Protein AF-L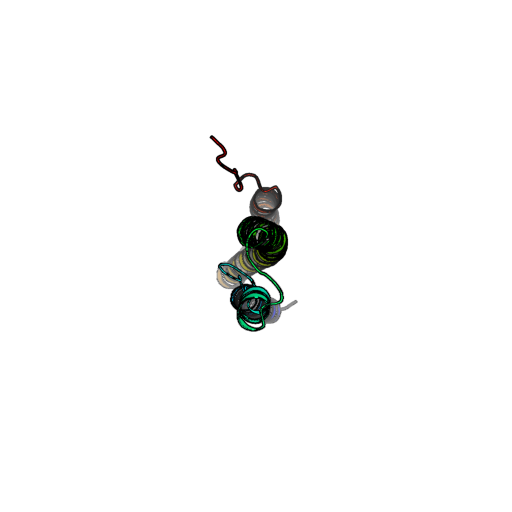9Z7Q7-F1 (afdb_monomer_lite)

Organism: Natrinema pellirubrum (strain DSM 15624 / CIP 106293 / JCM 10476 / NCIMB 786 / 157) (NCBI:txid797303)

Foldseek 3Di:
DDLVVVLVVLVVLLVVLVVLLVVLVVPDDQDPAADPVLVVCVVVVVDDPPCNVVVRVVRRVVSVVVRVVSCVVSVVSNLVSVLSNLVSVLSSVLSVCCVPPVDDVVVNVVVVVVSVVVSVVVNVVSVVCPPPDPPDD

pLDDT: mean 76.14, std 9.81, range [37.25, 89.5]

Radius of gyration: 24.35 Å; chains: 1; bounding box: 53×20×71 Å

Structure (mmCIF, N/CA/C/O backbone):
data_AF-L9Z7Q7-F1
#
_entry.id   AF-L9Z7Q7-F1
#
loop_
_atom_site.group_PDB
_atom_site.id
_atom_site.type_symbol
_atom_site.label_atom_id
_atom_site.label_alt_id
_atom_site.label_comp_id
_atom_site.label_asym_id
_atom_site.label_entity_id
_atom_site.label_seq_id
_atom_site.pdbx_PDB_ins_code
_atom_site.Cartn_x
_atom_site.Cartn_y
_atom_site.Cartn_z
_atom_site.occupancy
_atom_site.B_iso_or_equiv
_atom_site.auth_seq_id
_atom_site.auth_comp_id
_atom_site.auth_asym_id
_atom_site.auth_atom_id
_atom_site.pdbx_PDB_model_num
ATOM 1 N N . MET A 1 1 ? 8.346 -7.426 -28.254 1.00 53.69 1 MET A N 1
ATOM 2 C CA . MET A 1 1 ? 6.981 -7.121 -27.772 1.00 53.69 1 MET A CA 1
ATOM 3 C C . MET A 1 1 ? 6.640 -5.731 -28.285 1.00 53.69 1 MET A C 1
ATOM 5 O O . MET A 1 1 ? 7.473 -4.853 -28.103 1.00 53.69 1 MET A O 1
ATOM 9 N N . SER A 1 2 ? 5.541 -5.542 -29.023 1.00 67.38 2 SER A N 1
ATOM 10 C CA . SER A 1 2 ? 5.193 -4.224 -29.577 1.00 67.38 2 SER A CA 1
ATOM 11 C C . SER A 1 2 ? 4.845 -3.251 -28.447 1.00 67.38 2 SER A C 1
ATOM 13 O O . SER A 1 2 ? 4.242 -3.646 -27.448 1.00 67.38 2 SER A O 1
ATOM 15 N N . ALA A 1 3 ? 5.241 -1.985 -28.587 1.00 67.19 3 ALA A N 1
ATOM 16 C CA . ALA A 1 3 ? 5.056 -0.964 -27.554 1.00 67.19 3 ALA A CA 1
ATOM 17 C C . ALA A 1 3 ? 3.574 -0.735 -27.189 1.00 67.19 3 ALA A C 1
ATOM 19 O O . ALA A 1 3 ? 3.252 -0.397 -26.054 1.00 67.19 3 ALA A O 1
ATOM 20 N N . GLU A 1 4 ? 2.666 -1.028 -28.120 1.00 72.44 4 GLU A N 1
ATOM 21 C CA . GLU A 1 4 ? 1.214 -1.029 -27.914 1.00 72.44 4 GLU A CA 1
ATOM 22 C C . GLU A 1 4 ? 0.769 -2.030 -26.837 1.00 72.44 4 GLU A C 1
ATOM 24 O O . GLU A 1 4 ? -0.037 -1.693 -25.972 1.00 72.44 4 GLU A O 1
ATOM 29 N N . ILE A 1 5 ? 1.331 -3.245 -26.834 1.00 71.38 5 ILE A N 1
ATOM 30 C CA . ILE A 1 5 ? 1.004 -4.273 -25.834 1.00 71.38 5 ILE A CA 1
ATOM 31 C C . ILE A 1 5 ? 1.495 -3.830 -24.451 1.00 71.38 5 ILE A C 1
ATOM 33 O O . ILE A 1 5 ? 0.773 -3.974 -23.467 1.00 71.38 5 ILE A O 1
ATOM 37 N N . ALA A 1 6 ? 2.696 -3.246 -24.376 1.00 68.94 6 ALA A N 1
ATOM 38 C CA . ALA A 1 6 ? 3.243 -2.714 -23.128 1.00 68.94 6 ALA A CA 1
ATOM 39 C C . ALA A 1 6 ? 2.376 -1.574 -22.567 1.00 68.94 6 ALA A C 1
ATOM 41 O O . ALA A 1 6 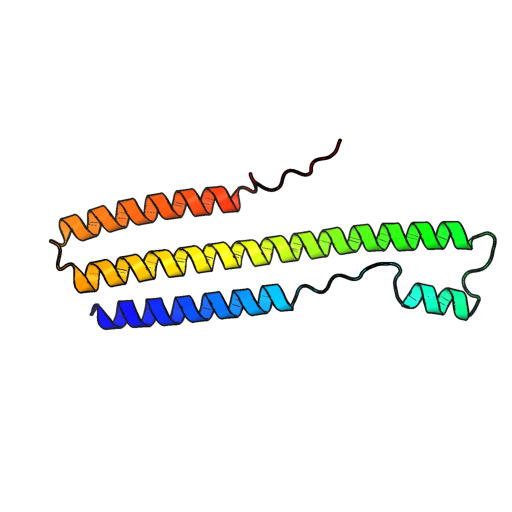? 2.081 -1.554 -21.372 1.00 68.94 6 ALA A O 1
ATOM 42 N N . PHE A 1 7 ? 1.904 -0.677 -23.436 1.00 70.88 7 PHE A N 1
ATOM 43 C CA . PHE A 1 7 ? 1.024 0.421 -23.052 1.00 70.88 7 PHE A CA 1
ATOM 44 C C . PHE A 1 7 ? -0.321 -0.079 -22.504 1.00 70.88 7 PHE A C 1
ATOM 46 O O . PHE A 1 7 ? -0.737 0.335 -21.423 1.00 70.88 7 PHE A O 1
ATOM 53 N N . VAL A 1 8 ? -0.978 -1.020 -23.193 1.00 74.19 8 VAL A N 1
ATOM 54 C CA . VAL A 1 8 ? -2.260 -1.599 -22.745 1.00 74.19 8 VAL A CA 1
ATOM 55 C C . VAL A 1 8 ? -2.112 -2.328 -21.406 1.00 74.19 8 VAL A C 1
ATOM 57 O O . VAL A 1 8 ? -2.944 -2.153 -20.512 1.00 74.19 8 VAL A O 1
ATOM 60 N N . ILE A 1 9 ? -1.040 -3.105 -21.223 1.00 71.12 9 ILE A N 1
ATOM 61 C CA . ILE A 1 9 ? -0.752 -3.770 -19.943 1.00 71.12 9 ILE A CA 1
ATOM 62 C C . ILE A 1 9 ? -0.531 -2.730 -18.833 1.00 71.12 9 ILE A C 1
ATOM 64 O O . ILE A 1 9 ? -1.083 -2.872 -17.743 1.00 71.12 9 ILE A O 1
ATOM 68 N N . GLY A 1 10 ? 0.209 -1.652 -19.109 1.00 70.12 10 GLY A N 1
ATOM 69 C CA . GLY A 1 10 ? 0.435 -0.575 -18.143 1.00 70.12 10 GLY A CA 1
ATOM 70 C C . GLY A 1 10 ? -0.863 0.111 -17.705 1.00 70.12 10 GLY A C 1
ATOM 71 O O . GLY A 1 10 ? -1.102 0.279 -16.510 1.00 70.12 10 GLY A O 1
ATOM 72 N N . VAL A 1 11 ? -1.732 0.461 -18.658 1.00 75.56 11 VAL A N 1
ATOM 73 C CA . VAL A 1 11 ? -3.015 1.126 -18.370 1.00 75.56 11 VAL A CA 1
ATOM 74 C C . VAL A 1 11 ? -3.951 0.208 -17.582 1.00 75.56 11 VAL A C 1
ATOM 76 O O . VAL A 1 11 ? -4.534 0.627 -16.583 1.00 75.56 11 VAL A O 1
ATOM 79 N N . THR A 1 12 ? -4.087 -1.054 -17.991 1.00 71.69 12 THR A N 1
ATOM 80 C CA . THR A 1 12 ? -4.951 -2.021 -17.291 1.00 71.69 12 THR A CA 1
ATOM 81 C C . THR A 1 12 ? -4.454 -2.316 -15.874 1.00 71.69 12 THR A C 1
ATOM 83 O O . THR A 1 12 ? -5.259 -2.344 -14.943 1.00 71.69 12 THR A O 1
ATOM 86 N N . SER A 1 13 ? -3.137 -2.442 -15.677 1.00 68.88 13 SER A N 1
ATOM 87 C CA . SER A 1 13 ? -2.534 -2.603 -14.350 1.00 68.88 13 SER A CA 1
ATOM 88 C C . SER A 1 13 ? -2.763 -1.381 -13.458 1.00 68.88 13 SER A C 1
ATOM 90 O O . SER A 1 13 ? -3.029 -1.540 -12.266 1.00 68.88 13 SER A O 1
ATOM 92 N N . LEU A 1 14 ? -2.695 -0.166 -14.016 1.00 73.12 14 LEU A N 1
ATOM 93 C CA . LEU A 1 14 ? -2.990 1.065 -13.280 1.00 73.12 14 LEU A CA 1
ATOM 94 C C . LEU A 1 14 ? -4.443 1.078 -12.789 1.00 73.12 14 LEU A C 1
ATOM 96 O O . LEU A 1 14 ? -4.690 1.302 -11.605 1.00 73.12 14 LEU A O 1
ATOM 100 N N . LEU A 1 15 ? -5.396 0.798 -13.682 1.00 71.12 15 LEU A N 1
ATOM 101 C CA . LEU A 1 15 ? -6.820 0.749 -13.340 1.00 71.12 15 LEU A CA 1
ATOM 102 C C . LEU A 1 15 ? -7.101 -0.296 -12.255 1.00 71.12 15 LEU A C 1
ATOM 104 O O . LEU A 1 15 ? -7.825 -0.018 -11.301 1.00 71.12 15 LEU A O 1
ATOM 108 N N . PHE A 1 16 ? -6.473 -1.468 -12.355 1.00 71.06 16 PHE A N 1
ATOM 109 C CA . PHE A 1 16 ? -6.595 -2.518 -11.349 1.00 71.06 16 PHE A CA 1
ATOM 110 C C . PHE A 1 16 ? -6.065 -2.078 -9.973 1.00 71.06 16 PHE A C 1
ATOM 112 O O . PHE A 1 16 ? -6.735 -2.296 -8.962 1.00 71.06 16 PHE A O 1
ATOM 119 N N . CYS A 1 17 ? -4.914 -1.396 -9.922 1.00 72.69 17 CYS A N 1
ATOM 120 C CA . CYS A 1 17 ? -4.365 -0.858 -8.671 1.00 72.69 17 CYS A CA 1
ATOM 121 C C . CYS A 1 17 ? -5.296 0.185 -8.035 1.00 72.69 17 CYS A C 1
ATOM 123 O O . CYS A 1 17 ? -5.497 0.170 -6.821 1.00 72.69 17 CYS A O 1
ATOM 125 N N . ILE A 1 18 ? -5.910 1.054 -8.845 1.00 71.56 18 ILE A N 1
ATOM 126 C CA . ILE A 1 18 ? -6.894 2.038 -8.367 1.00 71.56 18 ILE A CA 1
ATOM 127 C C . ILE A 1 18 ? -8.116 1.328 -7.769 1.00 71.56 18 ILE A C 1
ATOM 129 O O . ILE A 1 18 ? -8.543 1.677 -6.669 1.00 71.56 18 ILE A O 1
ATOM 133 N N . CYS A 1 19 ? -8.652 0.303 -8.440 1.00 70.44 19 CYS A N 1
ATOM 134 C CA . CYS A 1 19 ? -9.776 -0.483 -7.927 1.00 70.44 19 CYS A CA 1
ATOM 135 C C . CYS A 1 19 ? -9.460 -1.141 -6.577 1.00 70.44 19 CYS A C 1
ATOM 137 O O . CYS A 1 19 ? -10.266 -1.045 -5.652 1.00 70.44 19 CYS A O 1
ATOM 139 N N . LEU A 1 20 ? -8.282 -1.757 -6.431 1.00 69.00 20 LEU A N 1
ATOM 140 C CA . LEU A 1 20 ? -7.849 -2.317 -5.147 1.00 69.00 20 LEU A CA 1
ATOM 141 C C . LEU A 1 20 ? -7.724 -1.238 -4.062 1.00 69.00 20 LEU A C 1
ATOM 143 O O . LEU A 1 20 ? -8.055 -1.494 -2.902 1.00 69.00 20 LEU A O 1
ATOM 147 N N . GLY A 1 21 ? -7.299 -0.025 -4.431 1.00 66.50 21 GLY A N 1
ATOM 148 C CA . GLY A 1 21 ? -7.176 1.100 -3.501 1.00 66.50 21 GLY A CA 1
ATOM 149 C C . GLY A 1 21 ? -8.521 1.550 -2.970 1.00 66.50 21 GLY A C 1
ATOM 150 O O . GLY A 1 21 ? -8.681 1.722 -1.764 1.00 66.50 21 GLY A O 1
ATOM 151 N N . ILE A 1 22 ? -9.507 1.646 -3.860 1.00 67.56 22 ILE A N 1
ATOM 152 C CA . ILE A 1 22 ? -10.888 1.984 -3.514 1.00 67.56 22 ILE A CA 1
ATOM 153 C C . ILE A 1 22 ? -11.497 0.913 -2.603 1.00 67.56 22 ILE A C 1
ATOM 155 O O . ILE A 1 22 ? -12.082 1.259 -1.581 1.00 67.56 22 ILE A O 1
ATOM 159 N N . ILE A 1 23 ? -11.326 -0.375 -2.922 1.00 68.88 23 ILE A N 1
ATO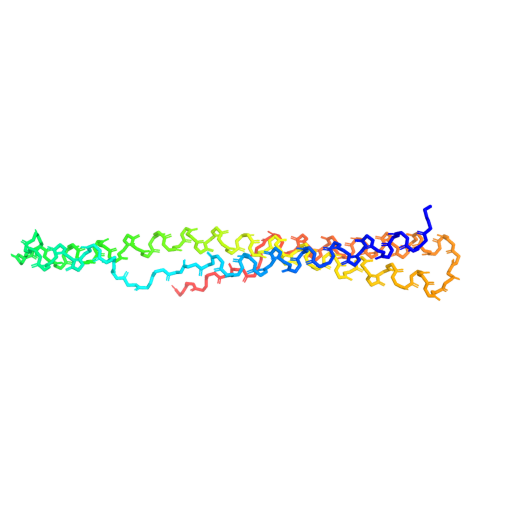M 160 C CA . ILE A 1 23 ? -11.842 -1.477 -2.090 1.00 68.88 23 ILE A CA 1
ATOM 161 C C . ILE A 1 23 ? -11.213 -1.438 -0.694 1.00 68.88 23 ILE A C 1
ATOM 163 O O . ILE A 1 23 ? -11.914 -1.563 0.306 1.00 68.88 23 ILE A O 1
ATOM 167 N N . THR A 1 24 ? -9.899 -1.225 -0.617 1.00 65.25 24 THR A N 1
ATOM 168 C CA . THR A 1 24 ? -9.180 -1.164 0.661 1.00 65.25 24 THR A CA 1
ATOM 169 C C . THR A 1 24 ? -9.621 0.035 1.499 1.00 65.25 24 THR A C 1
ATOM 171 O O . THR A 1 24 ? -9.774 -0.092 2.710 1.00 65.25 24 THR A O 1
ATOM 174 N N . TYR A 1 25 ? -9.864 1.180 0.859 1.00 63.75 25 TYR A N 1
ATOM 175 C CA . TYR A 1 25 ? -10.375 2.375 1.523 1.00 63.75 25 TYR A CA 1
ATOM 176 C C . TYR A 1 25 ? -11.811 2.180 2.035 1.00 63.75 25 TYR A C 1
ATOM 178 O O . TYR A 1 25 ? -12.092 2.468 3.195 1.00 63.75 25 TYR A O 1
ATOM 186 N N . LEU A 1 26 ? -12.707 1.642 1.199 1.00 61.88 26 LEU A N 1
ATOM 187 C CA . LEU A 1 26 ? -14.115 1.425 1.551 1.00 61.88 26 LEU A CA 1
ATOM 188 C C . LEU A 1 26 ? -14.322 0.304 2.578 1.00 61.88 26 LEU A C 1
ATOM 190 O O . LEU A 1 26 ? -15.312 0.324 3.294 1.00 61.88 26 LEU A O 1
ATOM 194 N N . SER A 1 27 ? -13.397 -0.654 2.677 1.00 62.47 27 SER A N 1
ATOM 195 C CA . SER A 1 27 ? -13.451 -1.738 3.668 1.00 62.47 27 SER A CA 1
ATOM 196 C C . SER A 1 27 ? -13.034 -1.302 5.082 1.00 62.47 27 SER A C 1
ATOM 198 O O . SER A 1 27 ? -13.032 -2.134 5.993 1.00 62.47 27 SER A O 1
ATOM 200 N N . SER A 1 28 ? -12.628 -0.045 5.284 1.00 57.44 28 SER A N 1
ATOM 201 C CA . SER A 1 28 ? -12.211 0.447 6.595 1.00 57.44 28 SER A CA 1
ATOM 202 C C . SER A 1 28 ? -13.412 0.885 7.432 1.00 57.44 28 SER A C 1
ATOM 204 O O . SER A 1 28 ? -13.711 2.072 7.525 1.00 57.44 28 SER A O 1
ATOM 206 N N . GLU A 1 29 ? -14.076 -0.071 8.076 1.00 62.66 29 GLU A N 1
ATOM 207 C CA . GLU A 1 29 ? -15.056 0.215 9.126 1.00 62.66 29 GLU A CA 1
ATOM 208 C C . GLU A 1 29 ? -14.332 0.369 10.472 1.00 62.66 29 GLU A C 1
ATOM 210 O O . GLU A 1 29 ? -13.551 -0.495 10.875 1.00 62.66 29 GLU A O 1
ATOM 215 N N . ILE A 1 30 ? -14.541 1.507 11.139 1.00 61.69 30 ILE A N 1
ATOM 216 C CA . ILE A 1 30 ? -14.049 1.781 12.494 1.00 61.69 30 ILE A CA 1
ATOM 217 C C . ILE A 1 30 ? -15.279 1.901 13.384 1.00 61.69 30 ILE A C 1
ATOM 219 O O . ILE A 1 30 ? -16.151 2.733 13.123 1.00 61.69 30 ILE A O 1
ATOM 223 N N . GLU A 1 31 ? -15.346 1.094 14.438 1.00 63.19 31 GLU A N 1
ATOM 224 C CA . GLU A 1 31 ? -16.397 1.221 15.440 1.00 63.19 31 GLU A CA 1
ATOM 225 C C . GLU A 1 31 ? -15.992 2.269 16.475 1.00 63.19 31 GLU A C 1
ATOM 227 O O . GLU A 1 31 ? -15.004 2.125 17.193 1.00 63.19 31 GLU A O 1
ATOM 232 N N . TYR A 1 32 ? -16.752 3.360 16.550 1.00 63.91 32 TYR A N 1
ATOM 233 C CA . TYR A 1 32 ? -16.509 4.421 17.520 1.00 63.91 32 TYR A CA 1
ATOM 234 C C . TYR A 1 32 ? -17.389 4.223 18.756 1.00 63.91 32 TYR A C 1
ATOM 236 O O . TYR A 1 32 ? -18.609 4.350 18.677 1.00 63.91 32 TYR A O 1
ATOM 244 N N . GLY A 1 33 ? -16.759 3.994 19.910 1.00 73.62 33 GLY A N 1
ATOM 245 C CA . GLY A 1 33 ? -17.431 3.968 21.211 1.00 73.62 33 GLY A CA 1
ATOM 246 C C . GLY A 1 33 ? -17.631 2.567 21.786 1.00 73.62 33 GLY A C 1
ATOM 247 O O . GLY A 1 33 ? -16.835 1.664 21.547 1.00 73.62 33 GLY A O 1
ATOM 248 N N . LEU A 1 34 ? -18.661 2.425 22.622 1.00 76.81 34 LEU A N 1
ATOM 249 C CA . LEU A 1 34 ? -19.026 1.153 23.241 1.00 76.81 34 LEU A CA 1
ATOM 250 C C . LEU A 1 34 ? -19.769 0.279 22.231 1.00 76.81 34 LEU A C 1
ATOM 252 O O . LEU A 1 34 ? -20.589 0.781 21.460 1.00 76.81 34 LEU A O 1
ATOM 256 N N . ALA A 1 35 ? -19.498 -1.024 22.280 1.00 76.81 35 ALA A N 1
ATOM 257 C CA . ALA A 1 35 ? -20.174 -2.009 21.450 1.00 76.81 35 ALA A CA 1
ATOM 258 C C . ALA A 1 35 ? -21.694 -1.911 21.611 1.00 76.81 35 ALA A C 1
ATOM 260 O O . ALA A 1 35 ? -22.205 -1.629 22.701 1.00 76.81 35 ALA A O 1
ATOM 261 N N . LYS A 1 36 ? -22.432 -2.178 20.535 1.00 79.31 36 LYS A N 1
ATOM 262 C CA . LYS A 1 36 ? -23.899 -2.133 20.549 1.00 79.31 36 LYS A CA 1
ATOM 263 C C . LYS A 1 36 ? -24.477 -3.090 21.600 1.00 79.31 36 LYS A C 1
ATOM 265 O O . LYS A 1 36 ? -25.474 -2.773 22.245 1.00 79.31 36 LYS A O 1
ATOM 270 N N . GLU A 1 37 ? -23.817 -4.226 21.792 1.00 82.38 37 GLU A N 1
ATOM 271 C CA . GLU A 1 37 ? -24.129 -5.273 22.763 1.00 82.38 37 GLU A CA 1
ATOM 272 C C . GLU A 1 37 ? -24.121 -4.727 24.193 1.00 82.38 37 GLU A C 1
ATOM 274 O O . GLU A 1 37 ? -25.054 -4.990 24.943 1.00 82.38 37 GLU A O 1
ATOM 279 N N . PHE A 1 38 ? -23.161 -3.856 24.531 1.00 83.81 38 PHE A N 1
ATOM 280 C CA . PHE A 1 38 ? -23.107 -3.214 25.846 1.00 83.81 38 PHE A CA 1
ATOM 281 C C . PHE A 1 38 ? -24.382 -2.407 26.135 1.00 83.81 38 PHE A C 1
ATOM 283 O O . PHE A 1 38 ? -24.902 -2.428 27.247 1.00 83.81 38 PHE A O 1
ATOM 290 N N . GLY A 1 39 ? -24.923 -1.715 25.127 1.00 81.88 39 GLY A N 1
ATOM 291 C CA . GLY A 1 39 ? -26.180 -0.977 25.262 1.00 81.88 39 GLY A CA 1
ATOM 292 C C . GLY A 1 39 ? -27.382 -1.883 25.547 1.00 81.88 39 GLY A C 1
ATOM 293 O O . GLY A 1 39 ? -28.241 -1.515 26.349 1.00 81.88 39 GLY A O 1
ATOM 294 N N . TYR A 1 40 ? -27.430 -3.068 24.932 1.00 85.94 40 TYR A N 1
ATOM 295 C CA . TYR A 1 40 ? -28.472 -4.063 25.202 1.00 85.94 40 TYR A CA 1
ATOM 296 C C . TYR A 1 40 ? -28.312 -4.695 26.586 1.00 85.94 40 TYR A C 1
ATOM 298 O O . TYR A 1 40 ? -29.287 -4.766 27.326 1.00 85.94 40 TYR A O 1
ATOM 306 N N . ASP A 1 41 ? -27.089 -5.044 26.984 1.00 85.94 41 ASP A N 1
ATOM 307 C CA . ASP A 1 41 ? -26.809 -5.650 28.291 1.00 85.94 41 ASP A CA 1
ATOM 308 C C . ASP A 1 41 ? -27.165 -4.723 29.463 1.00 85.94 41 ASP A C 1
ATOM 310 O O . ASP A 1 41 ? -27.589 -5.174 30.530 1.00 85.94 41 ASP A O 1
ATOM 314 N N . VAL A 1 42 ? -27.016 -3.410 29.272 1.00 85.19 42 VAL A N 1
ATOM 315 C CA . VAL A 1 42 ? -27.455 -2.400 30.243 1.00 85.19 42 VAL A CA 1
ATOM 316 C C . VAL A 1 42 ? -28.979 -2.261 30.243 1.00 85.19 42 VAL A C 1
ATOM 318 O O . VAL A 1 42 ? -29.583 -2.181 31.313 1.00 85.19 42 VAL A O 1
ATOM 321 N N . ALA A 1 43 ? -29.616 -2.245 29.068 1.00 85.88 43 ALA A N 1
ATOM 322 C CA . ALA A 1 43 ? -31.070 -2.113 28.945 1.00 85.88 43 ALA A CA 1
ATOM 323 C C . ALA A 1 43 ? -31.830 -3.321 29.520 1.00 85.88 43 ALA A C 1
ATOM 325 O O . ALA A 1 43 ? -32.864 -3.141 30.163 1.00 85.88 43 ALA A O 1
ATOM 326 N N . ASP A 1 44 ? -31.287 -4.527 29.348 1.00 89.31 44 ASP A N 1
ATOM 327 C CA . ASP A 1 44 ? -31.851 -5.780 29.863 1.00 89.31 44 ASP A CA 1
ATOM 328 C C . ASP A 1 44 ? -31.559 -5.991 31.362 1.00 89.31 44 ASP A C 1
ATOM 330 O O . ASP A 1 44 ? -32.048 -6.938 31.981 1.00 89.31 44 ASP A O 1
ATOM 334 N N . GLY A 1 45 ? -30.791 -5.085 31.980 1.00 84.00 45 GLY A N 1
ATOM 335 C CA . GLY A 1 45 ? -30.450 -5.137 33.399 1.00 84.00 45 GLY A CA 1
ATOM 336 C C . GLY A 1 45 ? -29.421 -6.213 33.744 1.00 84.00 45 GLY A C 1
ATOM 337 O O . GLY A 1 45 ? -29.282 -6.555 34.918 1.00 84.00 45 GLY A O 1
ATOM 338 N N . THR A 1 46 ? -28.699 -6.741 32.756 1.00 86.19 46 THR A N 1
ATOM 339 C CA . THR A 1 46 ? -27.605 -7.705 32.934 1.00 86.19 46 THR A CA 1
ATOM 340 C C . THR A 1 46 ?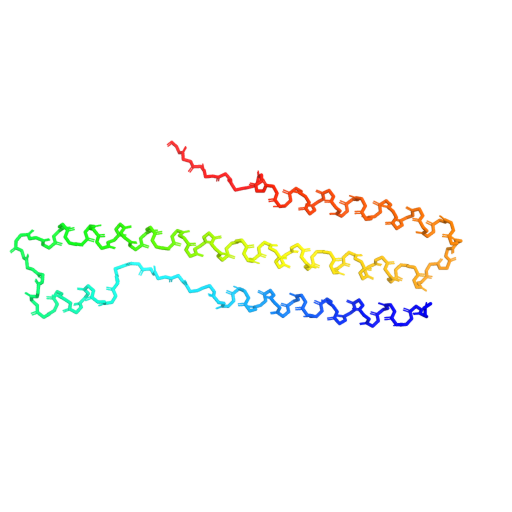 -26.407 -7.048 33.624 1.00 86.19 46 THR A C 1
ATOM 342 O O . THR A 1 46 ? -25.746 -7.665 34.459 1.00 86.19 46 THR A O 1
ATOM 345 N N . ILE A 1 47 ? -26.159 -5.769 33.321 1.00 82.88 47 ILE A N 1
ATOM 346 C CA . ILE A 1 47 ? -25.137 -4.933 33.960 1.00 82.88 47 ILE A CA 1
ATOM 347 C C . ILE A 1 47 ? -25.835 -3.900 34.851 1.00 82.88 47 ILE A C 1
ATOM 349 O O . ILE A 1 47 ? -26.563 -3.038 34.367 1.00 82.88 47 ILE A O 1
ATOM 353 N N . GLN A 1 48 ? -25.596 -3.964 36.164 1.00 82.56 48 GLN A N 1
ATOM 354 C CA . GLN A 1 48 ? -26.180 -3.043 37.147 1.00 82.56 48 GLN A CA 1
ATOM 355 C C . GLN A 1 48 ? -25.116 -2.444 38.072 1.00 82.56 48 GLN A C 1
ATOM 357 O O . GLN A 1 48 ? -24.003 -2.960 38.205 1.00 82.56 48 GLN A O 1
ATOM 362 N N . SER A 1 49 ? -25.473 -1.342 38.735 1.00 79.06 49 SER A N 1
ATOM 363 C CA . SER A 1 49 ? -24.662 -0.755 39.805 1.00 79.06 49 SER A CA 1
ATOM 364 C C . SER A 1 49 ? -24.438 -1.780 40.932 1.00 79.06 49 SER A C 1
ATOM 366 O O . SER A 1 49 ? -25.385 -2.484 41.292 1.00 79.06 49 SER A O 1
ATOM 368 N N . PRO A 1 50 ? -23.217 -1.894 41.492 1.00 80.81 50 PRO A N 1
ATOM 369 C CA . PRO A 1 50 ? -22.063 -0.995 41.329 1.00 80.81 50 PRO A CA 1
ATOM 370 C C . PRO A 1 50 ? -21.108 -1.345 40.175 1.00 80.81 50 PRO A C 1
ATOM 372 O O . PRO A 1 50 ? -20.210 -0.567 39.874 1.00 80.81 50 PRO A O 1
ATOM 375 N N . ASN A 1 51 ? -21.294 -2.477 39.496 1.00 83.56 51 ASN A N 1
ATOM 376 C CA . ASN A 1 51 ? -20.309 -2.991 38.533 1.00 83.56 51 ASN A CA 1
ATOM 377 C C . ASN A 1 51 ? -20.343 -2.270 37.173 1.00 83.56 51 ASN A C 1
ATOM 379 O O . ASN A 1 51 ? -19.475 -2.493 36.333 1.00 83.56 51 ASN A O 1
ATOM 383 N N . TYR A 1 52 ? -21.335 -1.407 36.941 1.00 84.94 52 TYR A N 1
ATOM 384 C CA . TYR A 1 52 ? -21.520 -0.686 35.679 1.00 84.94 52 TYR A CA 1
ATOM 385 C C . TYR A 1 52 ? -20.259 0.056 35.210 1.00 84.94 52 TYR A C 1
ATOM 387 O O . TYR A 1 52 ? -19.888 -0.043 34.044 1.00 84.94 52 TYR A O 1
ATOM 395 N N . GLU A 1 53 ? -19.589 0.773 36.114 1.00 85.69 53 GLU A N 1
ATOM 396 C CA . GLU A 1 53 ? -18.400 1.573 35.789 1.00 85.69 53 GLU A CA 1
ATOM 397 C C . GLU A 1 53 ? -17.234 0.691 35.329 1.00 85.69 53 GLU A C 1
ATOM 399 O O . GLU A 1 53 ? -16.570 0.999 34.340 1.00 85.69 53 GLU A O 1
ATOM 404 N N . GLU A 1 54 ? -17.029 -0.443 35.999 1.00 87.12 54 GLU A N 1
ATOM 405 C CA . GLU A 1 54 ? -15.991 -1.413 35.651 1.00 87.12 54 GLU A CA 1
ATOM 406 C C . GLU A 1 54 ? -16.261 -2.048 34.282 1.00 87.12 54 GLU A C 1
ATOM 408 O O . GLU A 1 54 ? -15.379 -2.075 33.421 1.00 87.12 54 GLU A O 1
ATOM 413 N N . TYR A 1 55 ? -17.494 -2.502 34.042 1.00 85.25 55 TYR A N 1
ATOM 414 C CA . TYR A 1 55 ? -17.877 -3.081 32.754 1.00 85.25 55 TYR A CA 1
ATOM 415 C C . TYR A 1 55 ? -17.778 -2.060 31.613 1.00 85.25 55 TYR A C 1
ATOM 417 O O . TYR A 1 55 ? -17.299 -2.408 30.536 1.00 85.25 55 TYR A O 1
ATOM 425 N N . ALA A 1 56 ? -18.168 -0.802 31.841 1.00 85.69 56 ALA A N 1
ATOM 426 C CA . ALA A 1 56 ? -18.059 0.260 30.844 1.00 85.69 56 ALA A CA 1
ATOM 427 C C . ALA A 1 56 ? -16.596 0.551 30.472 1.00 85.69 56 ALA A C 1
ATOM 429 O O . ALA A 1 56 ? -16.260 0.623 29.288 1.00 85.69 56 ALA A O 1
ATOM 430 N N . LEU A 1 57 ? -15.713 0.682 31.468 1.00 86.31 57 LEU A N 1
ATOM 431 C CA . LEU A 1 57 ? -14.287 0.932 31.240 1.00 86.31 57 LEU A CA 1
ATOM 432 C C . LEU A 1 57 ? -13.607 -0.247 30.533 1.00 86.31 57 LEU A C 1
ATOM 434 O O . LEU A 1 57 ? -12.825 -0.026 29.608 1.00 86.31 57 LEU A O 1
ATOM 438 N N . ASN A 1 58 ? -13.941 -1.483 30.916 1.00 85.69 58 ASN A N 1
ATOM 439 C CA . ASN A 1 58 ? -13.408 -2.695 30.290 1.00 85.69 58 ASN A CA 1
ATOM 440 C C . ASN A 1 58 ? -13.914 -2.889 28.855 1.00 85.69 58 ASN A C 1
ATOM 442 O O . ASN A 1 58 ? -13.151 -3.288 27.974 1.00 85.69 58 ASN A O 1
ATOM 446 N N . ALA A 1 59 ? -15.185 -2.586 28.587 1.00 83.88 59 ALA A N 1
ATOM 447 C CA . ALA A 1 59 ? -15.729 -2.634 27.235 1.00 83.88 59 ALA A CA 1
ATOM 448 C C . ALA A 1 59 ? -15.057 -1.583 26.342 1.00 83.88 59 ALA A C 1
ATOM 450 O O . ALA A 1 59 ? -14.652 -1.890 25.222 1.00 83.88 59 ALA A O 1
ATOM 451 N N . TYR A 1 60 ? -14.864 -0.362 26.849 1.00 84.44 60 TYR A N 1
ATOM 452 C CA . TYR A 1 60 ? -14.193 0.698 26.101 1.00 84.44 60 TYR A CA 1
ATOM 453 C C . TYR A 1 60 ? -12.725 0.366 25.811 1.00 84.44 60 TYR A C 1
ATOM 455 O O . TYR A 1 60 ? -12.273 0.522 24.677 1.00 84.44 60 TYR A O 1
ATOM 463 N N . SER A 1 61 ? -11.977 -0.126 26.805 1.00 84.12 61 SER A N 1
ATOM 464 C CA . SER A 1 61 ? -10.578 -0.526 26.615 1.00 84.12 61 SER A CA 1
ATOM 465 C C . SER A 1 61 ? -10.447 -1.659 25.593 1.00 84.12 61 SER A C 1
ATOM 467 O O . SER A 1 61 ? -9.617 -1.563 24.689 1.00 84.12 61 SER A O 1
ATOM 469 N N . SER A 1 62 ? -11.329 -2.661 25.659 1.00 83.44 62 SER A N 1
ATOM 470 C CA . SER A 1 62 ? -11.372 -3.774 24.702 1.00 83.44 62 SER A CA 1
ATOM 471 C C . SER A 1 62 ? -11.671 -3.299 23.275 1.00 83.44 62 SER A C 1
ATOM 473 O O . SER A 1 62 ? -11.050 -3.766 22.321 1.00 83.44 62 SER A O 1
ATOM 475 N N . MET A 1 63 ? -12.579 -2.332 23.108 1.00 81.19 63 MET A N 1
ATOM 476 C CA . MET A 1 63 ? -12.889 -1.752 21.795 1.00 81.19 63 MET A CA 1
ATOM 477 C C . MET A 1 63 ? -11.725 -0.933 21.236 1.00 81.19 63 MET A C 1
ATOM 479 O O . MET A 1 63 ? -11.408 -1.037 20.053 1.00 81.19 63 MET A O 1
ATOM 483 N N . VAL A 1 64 ? -11.037 -0.152 22.076 1.00 83.00 64 VAL A N 1
ATOM 484 C CA . VAL A 1 64 ? -9.825 0.577 21.669 1.00 83.00 64 VAL A CA 1
ATOM 485 C C . VAL A 1 64 ? -8.734 -0.392 21.206 1.00 83.00 64 VAL A C 1
ATOM 487 O O . VAL A 1 64 ? -8.072 -0.132 20.200 1.00 83.00 64 VAL A O 1
ATOM 490 N N . GLU A 1 65 ? -8.556 -1.511 21.907 1.00 82.88 65 GLU A N 1
ATOM 491 C CA . GLU A 1 65 ? -7.566 -2.528 21.552 1.00 82.88 65 GLU A CA 1
ATOM 492 C C . GLU A 1 65 ? -7.915 -3.238 20.234 1.00 82.88 65 GLU A C 1
ATOM 494 O O . GLU A 1 65 ? -7.087 -3.262 19.321 1.00 82.88 65 GLU A O 1
ATOM 499 N N . ASN A 1 66 ? -9.166 -3.677 20.061 1.00 81.25 66 ASN A N 1
ATOM 500 C CA . ASN A 1 66 ? -9.641 -4.275 18.807 1.00 81.25 66 ASN A CA 1
ATOM 501 C C . ASN A 1 66 ? -9.521 -3.312 17.616 1.00 81.25 66 ASN A C 1
ATOM 503 O O . ASN A 1 66 ? -9.018 -3.682 16.551 1.00 81.25 66 ASN A O 1
ATOM 507 N N . ASN A 1 67 ? -9.921 -2.051 17.795 1.00 78.44 67 ASN A N 1
ATOM 508 C CA . ASN A 1 67 ? -9.791 -1.030 16.759 1.00 78.44 67 ASN A CA 1
ATOM 509 C C . ASN A 1 67 ? -8.334 -0.811 16.361 1.00 78.44 67 ASN A C 1
ATOM 511 O O . ASN A 1 67 ? -8.040 -0.606 15.185 1.00 78.44 67 ASN A O 1
ATOM 515 N N . ARG A 1 68 ? -7.401 -0.879 17.314 1.00 79.38 68 ARG A N 1
ATOM 516 C CA . ARG A 1 68 ? -5.974 -0.728 17.023 1.00 79.38 68 ARG A CA 1
ATOM 517 C C . ARG A 1 68 ? -5.474 -1.814 16.076 1.00 79.38 68 ARG A C 1
ATOM 519 O O . ARG A 1 68 ? -4.705 -1.505 15.163 1.00 79.38 68 ARG A O 1
ATOM 526 N N . ASP A 1 69 ? -5.920 -3.051 16.259 1.00 79.44 69 ASP A N 1
ATOM 527 C CA . ASP A 1 69 ? -5.544 -4.167 15.392 1.00 79.44 69 ASP A CA 1
ATOM 528 C C . ASP A 1 69 ? -6.170 -4.055 13.999 1.00 79.44 69 ASP A C 1
ATOM 530 O O . ASP A 1 69 ? -5.468 -4.229 12.997 1.00 79.44 69 ASP A O 1
ATOM 534 N N . VAL A 1 70 ? -7.447 -3.666 13.912 1.00 77.06 70 VAL A N 1
ATOM 535 C CA . VAL A 1 70 ? -8.128 -3.419 12.629 1.00 77.06 70 VAL A CA 1
ATOM 536 C C . VAL A 1 70 ? -7.472 -2.261 11.874 1.00 77.06 70 VAL A C 1
ATOM 538 O O . VAL A 1 70 ? -7.137 -2.403 10.697 1.00 77.06 70 VAL A O 1
ATOM 541 N N . ILE A 1 71 ? -7.197 -1.141 12.549 1.00 76.94 71 ILE A N 1
ATOM 542 C CA . ILE A 1 71 ? -6.505 0.020 11.969 1.00 76.94 71 ILE A CA 1
ATOM 543 C C . ILE A 1 71 ? -5.110 -0.378 11.488 1.00 76.94 71 ILE A C 1
ATOM 545 O O . ILE A 1 71 ? -4.714 -0.004 10.384 1.00 76.94 71 ILE A O 1
ATOM 549 N N . ARG A 1 72 ? -4.359 -1.165 12.268 1.00 76.75 72 ARG A N 1
ATOM 550 C CA . ARG A 1 72 ? -3.030 -1.643 11.865 1.00 76.75 72 ARG A CA 1
ATOM 551 C C . ARG A 1 72 ? -3.113 -2.529 10.620 1.00 76.75 72 ARG A C 1
ATOM 553 O O . ARG A 1 72 ? -2.329 -2.341 9.688 1.00 76.75 72 ARG A O 1
ATOM 560 N N . ALA A 1 73 ? -4.057 -3.468 10.575 1.00 76.75 73 ALA A N 1
ATOM 561 C CA . ALA A 1 73 ? -4.256 -4.342 9.423 1.00 76.75 73 ALA A CA 1
ATOM 562 C C . ALA A 1 73 ? -4.671 -3.555 8.167 1.00 76.75 73 ALA A C 1
ATOM 564 O O . ALA A 1 73 ? -4.095 -3.757 7.094 1.00 76.75 73 ALA A O 1
ATOM 565 N N . ASN A 1 74 ? -5.615 -2.622 8.303 1.00 73.50 74 ASN A N 1
ATOM 566 C CA . ASN A 1 74 ? -6.094 -1.787 7.202 1.00 73.50 74 ASN A CA 1
ATOM 567 C C . ASN A 1 74 ? -5.022 -0.817 6.710 1.00 73.50 74 ASN A C 1
ATOM 569 O O . ASN A 1 74 ? -4.803 -0.725 5.506 1.00 73.50 74 ASN A O 1
ATOM 573 N N . SER A 1 75 ? -4.281 -0.174 7.614 1.00 74.81 75 SER A N 1
ATOM 574 C CA . SER A 1 75 ? -3.139 0.680 7.271 1.00 74.81 75 SER A CA 1
ATOM 575 C C . SER A 1 75 ? -2.089 -0.089 6.465 1.00 74.81 75 SER A C 1
ATOM 577 O O . SER A 1 75 ? -1.623 0.383 5.427 1.00 74.81 75 SER A O 1
ATOM 579 N N . ARG A 1 76 ? -1.789 -1.335 6.860 1.00 77.81 76 ARG A N 1
ATOM 580 C CA . ARG A 1 76 ? -0.859 -2.194 6.119 1.00 77.81 76 ARG A CA 1
ATOM 581 C C . ARG A 1 76 ? -1.371 -2.524 4.712 1.00 77.81 76 ARG A C 1
ATOM 583 O O . ARG A 1 76 ? -0.609 -2.440 3.753 1.00 77.81 76 ARG A O 1
ATOM 590 N N . ARG A 1 77 ? -2.655 -2.872 4.566 1.00 75.88 77 ARG A N 1
ATOM 591 C CA . ARG A 1 77 ? -3.285 -3.134 3.254 1.00 75.88 77 ARG A CA 1
ATOM 592 C C . ARG A 1 77 ? -3.301 -1.885 2.370 1.00 75.88 77 ARG A C 1
ATOM 594 O O . ARG A 1 77 ? -2.991 -1.959 1.180 1.00 75.88 77 ARG A O 1
ATOM 601 N N . PHE A 1 78 ? -3.619 -0.734 2.956 1.00 75.19 78 PHE A N 1
ATOM 602 C CA . PHE A 1 78 ? -3.643 0.546 2.259 1.00 75.19 78 PHE A CA 1
ATOM 603 C C . PHE A 1 78 ? -2.249 0.925 1.757 1.00 75.19 78 PHE A C 1
ATOM 605 O O . PHE A 1 78 ? -2.101 1.307 0.598 1.00 75.19 78 PHE A O 1
ATOM 612 N N . ARG A 1 79 ? -1.213 0.703 2.576 1.00 78.12 79 ARG A N 1
ATOM 613 C CA . ARG A 1 79 ? 0.186 0.887 2.179 1.00 78.12 79 ARG A CA 1
ATOM 614 C C . ARG A 1 79 ? 0.550 0.064 0.950 1.00 78.12 79 ARG A C 1
ATOM 616 O O . ARG A 1 79 ? 1.010 0.641 -0.028 1.00 78.12 79 ARG A O 1
ATOM 623 N N . TYR A 1 80 ? 0.306 -1.248 0.967 1.00 76.88 80 TYR A N 1
ATOM 624 C CA . TYR A 1 80 ? 0.594 -2.101 -0.194 1.00 76.88 80 TYR A CA 1
ATOM 625 C C . TYR A 1 80 ? -0.108 -1.601 -1.454 1.00 76.88 80 TYR A C 1
ATOM 627 O O . TYR A 1 80 ? 0.456 -1.624 -2.545 1.00 76.88 80 TYR A O 1
ATOM 635 N N . THR A 1 81 ? -1.328 -1.094 -1.302 1.00 76.56 81 THR A N 1
ATOM 636 C CA . THR A 1 81 ? -2.067 -0.573 -2.443 1.00 76.56 81 THR A CA 1
ATOM 637 C C . THR A 1 81 ? -1.476 0.730 -2.980 1.00 76.56 81 THR A C 1
ATOM 639 O O . THR A 1 81 ? -1.367 0.892 -4.195 1.00 76.56 81 THR A O 1
ATOM 642 N N . LEU A 1 82 ? -1.041 1.637 -2.102 1.00 76.75 82 LEU A N 1
ATOM 643 C CA . LEU A 1 82 ? -0.324 2.850 -2.499 1.00 76.75 82 LEU A CA 1
ATOM 644 C C . LEU A 1 82 ? 1.025 2.536 -3.158 1.00 76.75 82 LEU A C 1
ATOM 646 O O . LEU A 1 82 ? 1.356 3.158 -4.164 1.00 76.75 82 LEU A O 1
ATOM 650 N N . GLU A 1 83 ? 1.774 1.558 -2.640 1.00 81.62 83 GLU A N 1
ATOM 651 C CA . GLU A 1 83 ? 3.021 1.074 -3.249 1.00 81.62 83 GLU A CA 1
ATOM 652 C C . GLU A 1 83 ? 2.759 0.562 -4.679 1.00 81.62 83 GLU A C 1
ATOM 654 O O . GLU A 1 83 ? 3.424 0.990 -5.625 1.00 81.62 83 GLU A O 1
ATOM 659 N N . CYS A 1 84 ? 1.744 -0.292 -4.864 1.00 77.56 84 CYS A N 1
ATOM 660 C CA . CYS A 1 84 ? 1.344 -0.795 -6.181 1.00 77.56 84 CYS A CA 1
ATOM 661 C C . CYS A 1 84 ? 0.884 0.322 -7.127 1.00 77.56 84 CYS A C 1
ATOM 663 O O . CYS A 1 84 ? 1.264 0.327 -8.299 1.00 77.56 84 CYS A O 1
ATOM 665 N N . LEU A 1 85 ? 0.101 1.284 -6.633 1.00 77.00 85 LEU A N 1
ATOM 666 C CA . LEU A 1 85 ? -0.353 2.427 -7.421 1.00 77.00 85 LEU A CA 1
ATOM 667 C C . LEU A 1 85 ? 0.829 3.292 -7.879 1.00 77.00 85 LEU A C 1
ATOM 669 O O . LEU A 1 85 ? 0.906 3.650 -9.053 1.00 77.00 85 LEU A O 1
ATOM 673 N N . PHE A 1 86 ? 1.764 3.592 -6.977 1.00 78.81 86 PHE A N 1
ATOM 674 C CA . PHE A 1 86 ? 2.963 4.370 -7.281 1.00 78.81 86 PHE A CA 1
ATOM 675 C C . PHE A 1 86 ? 3.834 3.677 -8.336 1.00 78.81 86 PHE A C 1
ATOM 677 O O . PHE A 1 86 ? 4.232 4.308 -9.318 1.00 78.81 86 PHE A O 1
ATOM 684 N N . LEU A 1 87 ? 4.060 2.367 -8.184 1.00 81.12 87 LEU A N 1
ATOM 685 C CA . LEU A 1 87 ? 4.744 1.542 -9.183 1.00 81.12 87 LEU A CA 1
ATOM 686 C C . LEU A 1 87 ? 4.026 1.614 -10.539 1.00 81.12 87 LEU A C 1
ATOM 688 O O . LEU A 1 87 ? 4.662 1.889 -11.555 1.00 81.12 87 LEU A O 1
ATOM 692 N N . GLY A 1 88 ? 2.705 1.420 -10.554 1.00 77.44 88 GLY A N 1
ATOM 693 C CA . GLY A 1 88 ? 1.891 1.462 -11.769 1.00 77.44 88 GLY A CA 1
ATOM 694 C C . GLY A 1 88 ? 1.990 2.798 -12.508 1.00 77.44 88 GLY A C 1
ATOM 695 O O . GLY A 1 88 ? 2.260 2.814 -13.708 1.00 77.44 88 GLY A O 1
ATOM 696 N N . ILE A 1 89 ? 1.841 3.921 -11.797 1.00 79.50 89 ILE A N 1
ATOM 697 C CA . ILE A 1 89 ? 1.969 5.270 -12.374 1.00 79.50 89 ILE A CA 1
ATOM 698 C C . ILE A 1 89 ? 3.385 5.494 -12.915 1.00 79.50 89 ILE A C 1
ATOM 700 O O . ILE A 1 89 ? 3.549 6.003 -14.028 1.00 79.50 89 ILE A O 1
ATOM 704 N N . GLY A 1 90 ? 4.406 5.097 -12.152 1.00 80.50 90 GLY A N 1
ATOM 705 C CA . GLY A 1 90 ? 5.802 5.270 -12.533 1.00 80.50 90 GLY A CA 1
ATOM 706 C C . GLY A 1 90 ? 6.151 4.519 -13.817 1.00 80.50 90 GLY A C 1
ATOM 707 O O . GLY A 1 90 ? 6.636 5.121 -14.776 1.00 80.50 90 GLY A O 1
ATOM 708 N N . TYR A 1 91 ? 5.851 3.220 -13.873 1.00 81.00 91 TYR A N 1
ATOM 709 C CA . TYR A 1 91 ? 6.152 2.400 -15.049 1.00 81.00 91 TYR A CA 1
ATOM 710 C C . TYR A 1 91 ? 5.290 2.751 -16.263 1.00 81.00 91 TYR A C 1
ATOM 712 O O . TYR A 1 91 ? 5.792 2.699 -17.385 1.00 81.00 91 TYR A O 1
ATOM 720 N N . LEU A 1 92 ? 4.032 3.163 -16.070 1.00 80.75 92 LEU A N 1
ATOM 721 C CA . LEU A 1 92 ? 3.214 3.672 -17.171 1.00 80.75 92 LEU A CA 1
ATOM 722 C C . LEU A 1 92 ? 3.822 4.948 -17.767 1.00 80.75 92 LEU A C 1
ATOM 724 O O . LEU A 1 92 ? 3.928 5.065 -18.987 1.00 80.75 92 LEU A O 1
ATOM 728 N N . SER A 1 93 ? 4.264 5.878 -16.916 1.00 80.44 93 SER A N 1
ATOM 729 C CA . SER A 1 93 ? 4.912 7.120 -17.356 1.00 80.44 93 SER A CA 1
ATOM 730 C C . SER A 1 93 ? 6.208 6.833 -18.118 1.00 80.44 93 SER A C 1
ATOM 732 O O . SER A 1 93 ? 6.433 7.400 -19.187 1.00 80.44 93 SER A O 1
ATOM 734 N N . LEU A 1 94 ? 7.022 5.896 -17.618 1.00 81.31 94 LEU A N 1
ATOM 735 C CA . LEU A 1 94 ? 8.244 5.449 -18.285 1.00 81.31 94 LEU A CA 1
ATOM 736 C C . LEU A 1 94 ? 7.948 4.807 -19.651 1.00 81.31 94 LEU A C 1
ATOM 738 O O . LEU A 1 94 ? 8.598 5.128 -20.644 1.00 81.31 94 LEU A O 1
ATOM 742 N N . SER A 1 95 ? 6.929 3.946 -19.725 1.00 79.19 95 SER A N 1
ATOM 743 C CA . SER A 1 95 ? 6.493 3.334 -20.984 1.00 79.19 95 SER A CA 1
ATOM 744 C C . SER A 1 95 ? 6.000 4.378 -21.987 1.00 79.19 95 SER A C 1
ATOM 746 O O . SER A 1 95 ? 6.305 4.268 -23.172 1.00 79.19 95 SER A O 1
ATOM 748 N N . GLY A 1 96 ? 5.251 5.388 -21.535 1.00 78.75 96 GLY A N 1
ATOM 749 C CA . GLY A 1 96 ? 4.812 6.501 -22.378 1.00 78.75 96 GLY A CA 1
ATOM 750 C C . GLY A 1 96 ? 5.988 7.325 -22.903 1.00 78.75 96 GLY A C 1
ATOM 751 O O . GLY A 1 96 ? 6.012 7.691 -24.077 1.00 7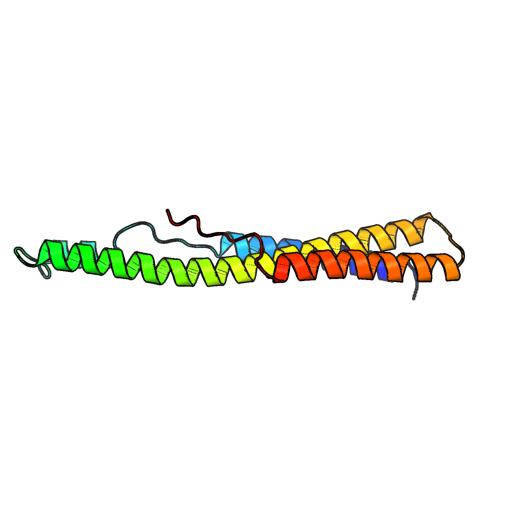8.75 96 GLY A O 1
ATOM 752 N N . TYR A 1 97 ? 7.003 7.551 -22.066 1.00 80.00 97 TYR A N 1
ATOM 753 C CA . TYR A 1 97 ? 8.228 8.232 -22.469 1.00 80.00 97 TYR A CA 1
ATOM 754 C C . TYR A 1 97 ? 8.988 7.461 -23.558 1.00 80.00 97 TYR A C 1
ATOM 756 O O . TYR A 1 97 ? 9.352 8.053 -24.572 1.00 80.00 97 TYR A O 1
ATOM 764 N N . TYR A 1 98 ? 9.168 6.143 -23.414 1.00 81.62 98 TYR A N 1
ATOM 765 C CA . TYR A 1 98 ? 9.807 5.328 -24.458 1.00 81.62 98 TYR A CA 1
ATOM 766 C C . TYR A 1 98 ? 8.990 5.257 -25.746 1.00 81.62 98 TYR A C 1
ATOM 768 O O . TYR A 1 98 ? 9.558 5.288 -26.834 1.00 81.62 98 TYR A O 1
ATOM 776 N N . PHE A 1 99 ? 7.661 5.222 -25.641 1.00 77.44 99 PHE A N 1
ATOM 777 C CA . P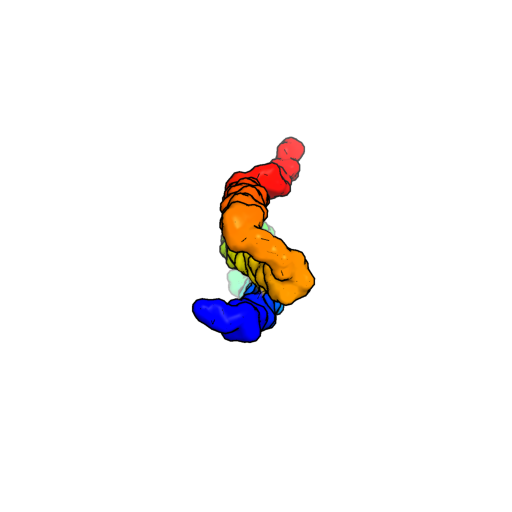HE A 1 99 ? 6.788 5.226 -26.812 1.00 77.44 99 PHE A CA 1
ATOM 778 C C . PHE A 1 99 ? 6.938 6.504 -27.656 1.00 77.44 99 PHE A C 1
ATOM 780 O O . PHE A 1 99 ? 6.911 6.434 -28.883 1.00 77.44 99 PHE A O 1
ATOM 787 N N . LEU A 1 100 ? 7.123 7.663 -27.014 1.00 81.50 100 LEU A N 1
ATOM 788 C CA . LEU A 1 100 ? 7.221 8.963 -27.690 1.00 81.50 100 LEU A CA 1
ATOM 789 C C . LEU A 1 100 ? 8.659 9.375 -28.043 1.00 81.50 100 LEU A C 1
ATOM 791 O O . LEU A 1 100 ? 8.862 10.108 -29.007 1.00 81.50 100 LEU A O 1
ATOM 795 N N . GLY A 1 101 ? 9.649 8.949 -27.256 1.00 76.62 101 GLY A N 1
ATOM 796 C CA . GLY A 1 101 ? 11.004 9.504 -27.279 1.00 76.62 101 GLY A CA 1
ATOM 797 C C . GLY A 1 101 ? 11.954 8.944 -28.340 1.00 76.62 101 GLY A C 1
ATOM 798 O O . GLY A 1 101 ? 12.970 9.584 -28.589 1.00 76.62 101 GLY A O 1
ATOM 799 N N . GLN A 1 102 ? 11.652 7.787 -28.951 1.00 72.00 102 GLN A N 1
ATOM 800 C CA . GLN A 1 102 ? 12.510 7.087 -29.933 1.00 72.00 102 GLN A CA 1
ATOM 801 C C . GLN A 1 102 ? 14.014 7.183 -29.601 1.00 72.00 102 GLN A C 1
ATOM 803 O O . GLN A 1 102 ? 14.817 7.709 -30.376 1.00 72.00 102 GLN A O 1
ATOM 808 N N . LEU A 1 103 ? 14.401 6.719 -28.411 1.00 76.56 103 LEU A N 1
ATOM 809 C CA . LEU A 1 103 ? 15.786 6.784 -27.954 1.00 76.56 103 LEU A CA 1
ATOM 810 C C . LEU A 1 103 ? 16.589 5.576 -28.471 1.00 76.56 103 LEU A C 1
ATOM 812 O O . LEU A 1 103 ? 16.034 4.516 -28.756 1.00 76.56 103 LEU A O 1
ATOM 816 N N . PRO A 1 104 ? 17.925 5.685 -28.570 1.00 84.94 104 PRO A N 1
ATOM 817 C CA . PRO A 1 104 ? 18.777 4.520 -28.770 1.00 84.94 104 PRO A CA 1
ATOM 818 C C . PRO A 1 104 ? 18.554 3.501 -27.643 1.00 84.94 104 PRO A C 1
ATOM 820 O O . PRO A 1 104 ? 18.601 3.866 -26.468 1.00 84.94 104 PRO A O 1
ATOM 823 N N . GLY A 1 105 ? 18.387 2.217 -27.978 1.00 81.44 105 GLY A N 1
ATOM 824 C CA . GLY A 1 105 ? 18.028 1.179 -26.997 1.00 81.44 105 GLY A CA 1
ATOM 825 C C . GLY A 1 105 ? 19.000 1.026 -25.814 1.00 81.44 105 GLY A C 1
ATOM 826 O O . GLY A 1 105 ? 18.601 0.612 -24.729 1.00 81.44 105 GLY A O 1
ATOM 827 N N . SER A 1 106 ? 20.271 1.413 -25.972 1.00 85.19 106 SER A N 1
ATOM 828 C CA . SER A 1 106 ? 21.244 1.464 -24.870 1.00 85.19 106 SER A CA 1
ATOM 829 C C . SER A 1 106 ? 20.917 2.544 -23.830 1.00 85.19 106 SER A C 1
ATOM 831 O O . SER A 1 106 ? 21.101 2.319 -22.634 1.00 85.19 106 SER A O 1
ATOM 833 N N . ILE A 1 107 ? 20.406 3.697 -24.270 1.00 84.94 107 ILE A N 1
ATOM 834 C CA . ILE A 1 107 ? 19.965 4.790 -23.395 1.00 84.94 107 ILE A CA 1
ATOM 835 C C . ILE A 1 107 ? 18.643 4.416 -22.731 1.00 84.94 107 ILE A C 1
ATOM 837 O O . ILE A 1 107 ? 18.484 4.648 -21.536 1.00 84.94 107 ILE A O 1
ATOM 841 N N . GLU A 1 108 ? 17.723 3.786 -23.465 1.00 82.81 108 GLU A N 1
ATOM 842 C CA . GLU A 1 108 ? 16.470 3.286 -22.889 1.00 82.81 108 GLU A CA 1
ATOM 843 C C . GLU A 1 108 ? 16.742 2.327 -21.731 1.00 82.81 108 GLU A C 1
ATOM 845 O O . GLU A 1 108 ? 16.213 2.519 -20.637 1.00 82.81 108 GLU A O 1
ATOM 850 N N . LEU A 1 109 ? 17.641 1.361 -21.929 1.00 82.88 109 LEU A N 1
ATOM 851 C CA . LEU A 1 109 ? 18.011 0.397 -20.897 1.00 82.88 109 LEU A CA 1
ATOM 852 C C . LEU A 1 109 ? 18.644 1.072 -19.670 1.00 82.88 109 LEU A C 1
ATOM 854 O O . LEU A 1 109 ? 18.267 0.758 -18.541 1.00 82.88 109 LEU A O 1
ATOM 858 N N . LEU A 1 110 ? 19.551 2.035 -19.874 1.00 87.88 110 LEU A N 1
ATOM 859 C CA . LEU A 1 110 ? 20.151 2.810 -18.783 1.00 87.88 110 LEU A CA 1
ATOM 860 C C . LEU A 1 110 ? 19.082 3.569 -17.980 1.00 87.88 110 LEU A C 1
ATOM 862 O O . LEU A 1 110 ? 19.041 3.462 -16.755 1.00 87.88 110 LEU A O 1
ATOM 866 N N . VAL A 1 111 ? 18.202 4.306 -18.664 1.00 84.62 111 VAL A N 1
ATOM 867 C CA . VAL A 1 111 ? 17.116 5.072 -18.033 1.00 84.62 111 VAL A CA 1
ATOM 868 C C . VAL A 1 111 ? 16.188 4.143 -17.251 1.00 84.62 111 VAL A C 1
ATOM 870 O O . VAL A 1 111 ? 15.788 4.480 -16.140 1.00 84.62 111 VAL A O 1
ATOM 873 N N . GLY A 1 112 ? 15.905 2.950 -17.776 1.00 83.12 112 GLY A N 1
ATOM 874 C CA . GLY A 1 112 ? 15.014 1.984 -17.138 1.00 83.12 112 GLY A CA 1
ATOM 875 C C . GLY A 1 112 ? 15.606 1.420 -15.853 1.00 83.12 112 GLY A C 1
ATOM 876 O O . GLY A 1 112 ? 14.907 1.328 -14.843 1.00 83.12 112 GLY A O 1
ATOM 877 N N . ILE A 1 113 ? 16.907 1.115 -15.856 1.00 87.38 113 ILE A N 1
ATOM 878 C CA . ILE A 1 113 ? 17.636 0.671 -14.660 1.00 87.38 113 ILE A CA 1
ATOM 879 C C . ILE A 1 113 ? 17.634 1.771 -13.594 1.00 87.38 113 ILE A C 1
ATOM 881 O O . ILE A 1 113 ? 17.287 1.504 -12.444 1.00 87.38 113 ILE A O 1
ATOM 885 N N . VAL A 1 114 ? 17.980 3.007 -13.970 1.00 89.50 114 VAL A N 1
ATOM 886 C CA . VAL A 1 114 ? 18.031 4.142 -13.032 1.00 89.50 114 VAL A CA 1
ATOM 887 C C . VAL A 1 114 ? 16.649 4.427 -12.448 1.00 89.50 114 VAL A C 1
ATOM 889 O O . VAL A 1 114 ? 16.509 4.554 -11.234 1.00 89.50 114 VAL A O 1
ATOM 892 N N . PHE A 1 115 ? 15.614 4.460 -13.288 1.00 86.50 115 PHE A N 1
ATOM 893 C CA . PHE A 1 115 ? 14.240 4.682 -12.851 1.00 86.50 115 PHE A CA 1
ATOM 894 C C . PHE A 1 115 ? 13.767 3.592 -11.883 1.00 86.50 115 PHE A C 1
ATOM 896 O O . PHE A 1 115 ? 13.241 3.897 -10.814 1.00 86.50 115 PHE A O 1
ATOM 903 N N . THR A 1 116 ? 14.017 2.324 -12.220 1.00 85.94 116 THR A N 1
ATOM 904 C CA . THR A 1 116 ? 13.675 1.175 -11.368 1.00 85.94 116 THR A CA 1
ATOM 905 C C . THR A 1 116 ? 14.379 1.256 -10.014 1.00 85.94 116 THR A C 1
ATOM 907 O O . THR A 1 116 ? 13.751 1.012 -8.985 1.00 85.94 116 THR A O 1
ATOM 910 N N . ALA A 1 117 ? 15.656 1.653 -9.987 1.00 88.19 117 ALA A N 1
ATOM 911 C CA . ALA A 1 117 ? 16.395 1.851 -8.743 1.00 88.19 117 ALA A CA 1
ATOM 912 C C . ALA A 1 117 ? 15.787 2.977 -7.888 1.00 88.19 117 ALA A C 1
ATOM 914 O O . ALA A 1 117 ? 15.556 2.778 -6.697 1.00 88.19 117 ALA A O 1
ATOM 915 N N . CYS A 1 118 ? 15.462 4.130 -8.486 1.00 84.00 118 CYS A N 1
ATOM 916 C CA . CYS A 1 118 ? 14.819 5.242 -7.779 1.00 84.00 118 CYS A CA 1
ATOM 917 C C . CYS A 1 118 ? 13.461 4.844 -7.190 1.00 84.00 118 CYS A C 1
ATOM 919 O O . CYS A 1 118 ? 13.204 5.085 -6.011 1.00 84.00 118 CYS A O 1
ATOM 921 N N . VAL A 1 119 ? 12.605 4.200 -7.986 1.00 84.75 119 VAL A N 1
ATOM 922 C CA . VAL A 1 119 ? 11.293 3.727 -7.528 1.00 84.75 119 VAL A CA 1
ATOM 923 C C . VAL A 1 119 ? 11.445 2.671 -6.432 1.00 84.75 119 VAL A C 1
ATOM 925 O O . VAL A 1 119 ? 10.743 2.737 -5.427 1.00 84.75 119 VAL A O 1
ATOM 928 N N . GLY A 1 120 ? 12.402 1.750 -6.574 1.00 83.31 120 GLY A N 1
ATOM 929 C CA . GLY A 1 120 ? 12.715 0.745 -5.559 1.00 83.31 120 GLY A CA 1
ATOM 930 C C . GLY A 1 120 ? 13.133 1.356 -4.219 1.00 83.31 120 GLY A C 1
ATOM 931 O O . GLY A 1 120 ? 12.667 0.898 -3.180 1.00 83.31 120 GLY A O 1
ATOM 932 N N . ILE A 1 121 ? 13.939 2.425 -4.227 1.00 85.44 121 ILE A N 1
ATOM 933 C CA . ILE A 1 121 ? 14.328 3.157 -3.008 1.00 85.44 121 ILE A CA 1
ATOM 934 C C . ILE A 1 121 ? 13.103 3.777 -2.328 1.00 85.44 121 ILE A C 1
ATOM 936 O O . ILE A 1 121 ? 12.948 3.653 -1.114 1.00 85.44 121 ILE A O 1
ATOM 940 N N . VAL A 1 122 ? 12.219 4.420 -3.096 1.00 80.62 122 VAL A N 1
ATOM 941 C CA . VAL A 1 122 ? 11.003 5.047 -2.551 1.00 80.62 122 VAL A CA 1
ATOM 942 C C . VAL A 1 122 ? 10.064 3.996 -1.962 1.00 80.62 122 VAL A C 1
ATOM 944 O O . VAL A 1 122 ? 9.589 4.164 -0.842 1.00 80.62 122 VAL A O 1
ATOM 947 N N . VAL A 1 123 ? 9.834 2.887 -2.671 1.00 83.00 123 VAL A N 1
ATOM 948 C CA . VAL A 1 123 ? 9.005 1.780 -2.170 1.00 83.00 123 VAL A CA 1
ATOM 949 C C . VAL A 1 123 ? 9.620 1.166 -0.916 1.00 83.00 123 VAL A C 1
ATOM 951 O O . VAL A 1 123 ? 8.905 0.951 0.055 1.00 83.00 123 VAL A O 1
ATOM 954 N N . PHE A 1 124 ? 10.937 0.949 -0.884 1.00 82.44 124 PHE A N 1
ATOM 955 C CA . PHE A 1 124 ? 11.628 0.450 0.307 1.00 82.44 124 PHE A CA 1
ATOM 956 C C . PHE A 1 124 ? 11.460 1.393 1.507 1.00 82.44 124 PHE A C 1
ATOM 958 O O . PHE A 1 124 ? 11.196 0.940 2.619 1.00 82.44 124 PHE A O 1
ATOM 965 N N . TYR A 1 125 ? 11.550 2.705 1.278 1.00 77.50 125 TYR A N 1
ATOM 966 C CA . TYR A 1 125 ? 11.338 3.711 2.315 1.00 77.50 125 TYR A CA 1
ATOM 967 C C . TYR A 1 125 ? 9.897 3.713 2.850 1.00 77.50 125 TYR A C 1
ATOM 969 O O . TYR A 1 125 ? 9.697 3.726 4.064 1.00 77.50 125 TYR A O 1
ATOM 977 N N . ILE A 1 126 ? 8.896 3.649 1.962 1.00 73.94 126 ILE A N 1
ATOM 978 C CA . ILE A 1 126 ? 7.477 3.535 2.340 1.00 73.94 126 ILE A CA 1
ATOM 979 C C . ILE A 1 126 ? 7.243 2.237 3.123 1.00 73.94 126 ILE A C 1
ATOM 981 O O . ILE A 1 126 ? 6.562 2.231 4.148 1.00 73.94 126 ILE A O 1
ATOM 985 N N . HIS A 1 127 ? 7.859 1.140 2.695 1.00 77.31 127 HIS A N 1
ATOM 986 C CA . HIS A 1 127 ? 7.711 -0.147 3.355 1.00 77.31 127 HIS A CA 1
ATOM 987 C C . HIS A 1 127 ? 8.309 -0.173 4.769 1.00 77.31 127 HIS A C 1
ATOM 989 O O . HIS A 1 127 ? 7.782 -0.863 5.641 1.00 77.31 127 HIS A O 1
ATOM 995 N N . GLY A 1 128 ? 9.387 0.585 4.997 1.00 72.94 128 GLY A N 1
ATOM 996 C CA . GLY A 1 128 ? 10.123 0.656 6.263 1.00 72.94 128 GLY A CA 1
ATOM 997 C C . GLY A 1 128 ? 9.415 1.386 7.412 1.00 72.94 128 GLY A C 1
ATOM 998 O O . GLY A 1 128 ? 10.003 1.509 8.480 1.00 72.94 128 GLY A O 1
ATOM 999 N N . GLU A 1 129 ? 8.183 1.877 7.224 1.00 65.25 129 GLU A N 1
ATOM 1000 C CA . GLU A 1 129 ? 7.355 2.520 8.268 1.00 65.25 129 GLU A CA 1
ATOM 1001 C C . GLU A 1 129 ? 7.982 3.754 8.949 1.00 65.25 129 GLU A C 1
ATOM 1003 O O . GLU A 1 129 ? 7.476 4.228 9.964 1.00 65.25 129 GLU A O 1
ATOM 1008 N N . HIS A 1 130 ? 9.028 4.352 8.367 1.00 56.47 130 HIS A N 1
ATOM 1009 C CA . HIS A 1 130 ? 9.770 5.479 8.957 1.00 56.47 130 HIS A CA 1
ATOM 1010 C C . HIS A 1 130 ? 8.952 6.772 9.171 1.00 56.47 130 HIS A C 1
ATOM 1012 O O . HIS A 1 130 ? 9.472 7.731 9.734 1.00 56.47 130 HIS A O 1
ATOM 1018 N N . TYR A 1 131 ? 7.691 6.812 8.735 1.00 55.69 131 TYR A N 1
ATOM 1019 C CA . TYR A 1 131 ? 6.770 7.944 8.879 1.00 55.69 131 TYR A CA 1
ATOM 1020 C C . TYR A 1 131 ? 5.704 7.749 9.974 1.00 55.69 131 TYR A C 1
ATOM 1022 O O . TYR A 1 131 ? 5.012 8.704 10.317 1.00 55.69 131 TYR A O 1
ATOM 1030 N N . LEU A 1 132 ? 5.544 6.541 10.530 1.00 52.28 132 LEU A N 1
ATOM 1031 C CA . LEU A 1 132 ? 4.579 6.265 11.601 1.00 52.28 132 LEU A CA 1
ATOM 1032 C C . LEU A 1 132 ? 5.236 6.485 12.967 1.00 52.28 132 LEU A C 1
ATOM 1034 O O . LEU A 1 132 ? 5.548 5.543 13.693 1.00 52.28 132 LEU A O 1
ATOM 1038 N N . VAL A 1 133 ? 5.453 7.751 13.320 1.00 49.69 133 VAL A N 1
ATOM 1039 C CA . VAL A 1 133 ? 5.829 8.128 14.686 1.00 49.69 133 VAL A CA 1
ATOM 1040 C C . VAL A 1 133 ? 4.546 8.213 15.510 1.00 49.69 133 VAL A C 1
ATOM 1042 O O . VAL A 1 133 ? 3.688 9.053 15.256 1.00 49.69 133 VAL A O 1
ATOM 1045 N N . LEU A 1 134 ? 4.394 7.327 16.495 1.00 49.59 134 LEU A N 1
ATOM 1046 C CA . LEU A 1 134 ? 3.489 7.589 17.610 1.00 49.59 134 LEU A CA 1
ATOM 1047 C C . LEU A 1 134 ? 4.165 8.669 18.455 1.00 49.59 134 LEU A C 1
ATOM 1049 O O . LEU A 1 134 ? 5.072 8.354 19.223 1.00 49.59 134 LEU A O 1
ATOM 1053 N N . GLU A 1 135 ? 3.752 9.926 18.294 1.00 46.31 135 GLU A N 1
ATOM 1054 C CA . GLU A 1 135 ? 3.980 10.940 19.325 1.00 46.31 135 GLU A CA 1
ATOM 1055 C C . GLU A 1 135 ? 3.252 10.455 20.582 1.00 46.31 135 GLU A C 1
ATOM 1057 O O . GLU A 1 135 ? 2.028 10.514 20.704 1.00 46.31 135 GLU A O 1
ATOM 1062 N N . ARG A 1 136 ? 4.016 9.832 21.474 1.00 48.47 136 ARG A N 1
ATOM 1063 C CA . ARG A 1 136 ? 3.659 9.694 22.876 1.00 48.47 136 ARG A CA 1
ATOM 1064 C C . ARG A 1 136 ? 4.538 10.685 23.616 1.00 48.47 136 ARG A C 1
ATOM 1066 O O . ARG A 1 136 ? 5.754 10.495 23.630 1.00 48.47 136 ARG A O 1
ATOM 1073 N N . ASP A 1 137 ? 3.899 11.718 24.153 1.00 37.25 137 ASP A N 1
ATOM 1074 C CA . ASP A 1 137 ? 4.455 12.553 25.220 1.00 37.25 137 ASP A CA 1
ATOM 1075 C C . ASP A 1 137 ? 4.896 11.690 26.417 1.00 37.25 137 ASP A C 1
ATOM 1077 O O . ASP A 1 137 ? 4.191 10.693 26.729 1.00 37.25 137 ASP A O 1
#

Secondary structure (DSSP, 8-state):
--HHHHHHHHHHHHHHHHHHHHHHHHT-----SS-HHHHHHHHTTSS-TTTHHHHHHHHHHHHHHHHHHHHHHHHHHHHHHHHHHHHHHHHHHHHHHHHHH---HHHHHHHHHHHHHHHHHHHHHHHTTTT------

Sequence (137 aa):
MSAEIAFVIGVTSLLFCICLGIITYLSSEIEYGLAKEFGYDVADGTIQSPNYEEYALNAYSSMVENNRDVIRANSRRFRYTLECLFLGIGYLSLSGYYFLGQLPGSIELLVGIVFTACVGIVVFYIHGEHYLVLERD